Protein AF-A0A2N2NDY6-F1 (afdb_monomer_lite)

Structure (mmCIF, N/CA/C/O backbone):
data_AF-A0A2N2NDY6-F1
#
_entry.id   AF-A0A2N2NDY6-F1
#
loop_
_atom_site.group_PDB
_atom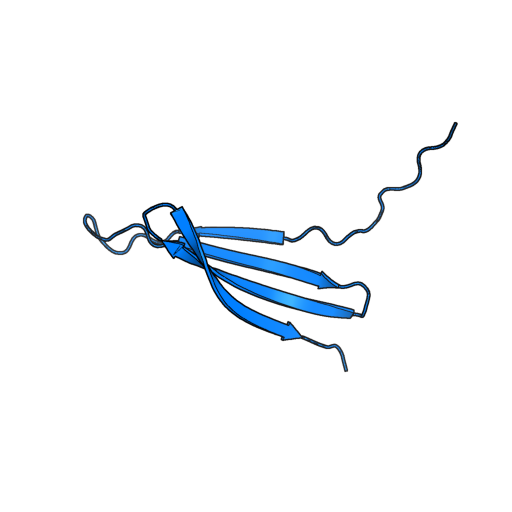_site.id
_atom_site.type_symbol
_atom_site.label_atom_id
_atom_site.label_alt_id
_atom_site.label_comp_id
_atom_site.label_asym_id
_atom_site.label_entity_id
_atom_site.label_seq_id
_atom_site.pdbx_PDB_ins_code
_atom_site.Cartn_x
_atom_site.Cartn_y
_atom_site.Cartn_z
_atom_site.occupancy
_atom_site.B_iso_or_equiv
_atom_site.auth_seq_id
_atom_site.auth_comp_id
_atom_site.auth_asym_id
_atom_site.auth_atom_id
_atom_site.pdbx_PDB_model_num
ATOM 1 N N . MET A 1 1 ? -32.694 26.743 11.034 1.00 34.97 1 MET A N 1
ATOM 2 C CA . MET A 1 1 ? -32.589 26.030 9.742 1.00 34.97 1 MET A CA 1
ATOM 3 C C . MET A 1 1 ? -31.408 25.076 9.840 1.00 34.97 1 MET A C 1
ATOM 5 O O . MET A 1 1 ? -30.375 25.481 10.352 1.00 34.97 1 MET A O 1
ATOM 9 N N . TYR A 1 2 ? -31.624 23.803 9.509 1.00 34.22 2 TYR A N 1
ATOM 10 C CA . TYR A 1 2 ? -30.702 22.677 9.710 1.00 34.22 2 TYR A CA 1
ATOM 11 C C . TYR A 1 2 ? -29.416 22.795 8.876 1.00 34.22 2 TYR A C 1
ATOM 13 O O . TYR A 1 2 ? -29.498 23.119 7.699 1.00 34.22 2 TYR A O 1
ATOM 21 N N . ALA A 1 3 ? -28.277 22.401 9.452 1.00 35.12 3 ALA A N 1
ATOM 22 C CA . ALA A 1 3 ? -27.260 21.591 8.773 1.00 35.12 3 ALA A CA 1
ATOM 23 C C . ALA A 1 3 ? -26.347 20.964 9.840 1.00 35.12 3 ALA A C 1
ATOM 25 O O . ALA A 1 3 ? -25.566 21.645 10.503 1.00 35.12 3 ALA A O 1
ATOM 26 N N . GLY A 1 4 ? -26.544 19.667 10.071 1.00 34.19 4 GLY A N 1
ATOM 27 C CA . GLY A 1 4 ? -25.858 18.888 11.090 1.00 34.19 4 GLY A CA 1
ATOM 28 C C . GLY A 1 4 ? -24.378 18.670 10.781 1.00 34.19 4 GLY A C 1
ATOM 29 O O . GLY A 1 4 ? -23.994 18.370 9.659 1.00 34.19 4 GLY A O 1
ATOM 30 N N . SER A 1 5 ? -23.576 18.814 11.834 1.00 44.41 5 SER A N 1
ATOM 31 C CA . SER A 1 5 ? -22.402 18.009 12.180 1.00 44.41 5 SER A CA 1
ATOM 32 C C . SER A 1 5 ? -21.959 16.955 11.145 1.00 44.41 5 SER A C 1
ATOM 34 O O . SER A 1 5 ? -22.324 15.789 11.264 1.00 44.41 5 SER A O 1
ATOM 36 N N . LEU A 1 6 ? -21.053 17.323 10.230 1.00 45.69 6 LEU A N 1
ATOM 37 C CA . LEU A 1 6 ? -20.174 16.379 9.516 1.00 45.69 6 LEU A CA 1
ATOM 38 C C . LEU A 1 6 ? -19.018 15.929 10.429 1.00 45.69 6 LEU A C 1
ATOM 40 O O . LEU A 1 6 ? -17.844 15.995 10.073 1.00 45.69 6 LEU A O 1
ATOM 44 N N . ARG A 1 7 ? -19.344 15.521 11.660 1.00 43.12 7 ARG A N 1
ATOM 45 C CA . ARG A 1 7 ? -18.376 14.827 12.506 1.00 43.12 7 ARG A CA 1
ATOM 46 C C . ARG A 1 7 ? -18.307 13.388 12.014 1.00 43.12 7 ARG A C 1
ATOM 48 O O . ARG A 1 7 ? -19.293 12.669 12.111 1.00 43.12 7 ARG A O 1
ATOM 55 N N . ASN A 1 8 ? -17.099 12.988 11.630 1.00 43.75 8 ASN A N 1
ATOM 56 C CA . ASN A 1 8 ? -16.603 11.636 11.859 1.00 43.75 8 ASN A CA 1
ATOM 57 C C . ASN A 1 8 ? -16.943 10.564 10.809 1.00 43.75 8 ASN A C 1
ATOM 59 O O . ASN A 1 8 ? -17.299 9.452 11.175 1.00 43.75 8 ASN A O 1
ATOM 63 N N . GLN A 1 9 ? -16.752 10.859 9.522 1.00 46.31 9 GLN A N 1
ATOM 64 C CA . GLN A 1 9 ? -16.388 9.794 8.580 1.00 46.31 9 GLN A CA 1
ATOM 65 C C . GLN A 1 9 ? -14.855 9.712 8.560 1.00 46.31 9 GLN A C 1
ATOM 67 O O . GLN A 1 9 ? -14.224 10.753 8.345 1.00 46.31 9 GLN A O 1
ATOM 72 N N . PRO A 1 10 ? -14.230 8.551 8.828 1.00 51.44 10 PRO A N 1
ATOM 73 C CA . PRO A 1 10 ? -12.795 8.399 8.635 1.00 51.44 10 PRO A CA 1
ATOM 74 C C . PRO A 1 10 ? -12.514 8.570 7.139 1.00 51.44 10 PRO A C 1
ATOM 76 O O . PRO A 1 10 ? -12.798 7.690 6.333 1.00 51.44 10 PRO A O 1
ATOM 79 N N . ALA A 1 11 ? -12.034 9.748 6.746 1.00 55.69 11 ALA A N 1
ATOM 80 C CA . ALA A 1 11 ? -11.645 9.974 5.365 1.00 55.69 11 ALA A CA 1
ATOM 81 C C . ALA A 1 11 ? -10.478 9.025 5.035 1.00 55.69 11 ALA A C 1
ATOM 83 O O . ALA A 1 11 ? -9.586 8.874 5.876 1.00 55.69 11 ALA A O 1
ATOM 84 N N . PRO A 1 12 ? -10.451 8.388 3.851 1.00 56.62 12 PRO A N 1
ATOM 85 C CA . PRO A 1 12 ? -9.320 7.566 3.445 1.00 56.62 12 PRO A CA 1
ATOM 86 C C . PRO A 1 12 ? -8.053 8.420 3.474 1.00 56.62 12 PRO A C 1
ATOM 88 O O . PRO A 1 12 ? -7.921 9.401 2.739 1.00 56.62 12 PRO A O 1
ATOM 91 N N . HIS A 1 13 ? -7.112 8.069 4.347 1.00 62.78 13 HIS A N 1
ATOM 92 C CA . HIS A 1 13 ? -5.810 8.717 4.359 1.00 62.78 13 HIS A CA 1
ATOM 93 C C . HIS A 1 13 ? -4.979 8.080 3.245 1.00 62.78 13 HIS A C 1
ATOM 95 O O . HIS A 1 13 ? -4.582 6.918 3.344 1.00 62.78 13 HIS A O 1
ATOM 101 N N . SER A 1 14 ? -4.757 8.836 2.170 1.00 53.75 14 SER A N 1
ATOM 102 C CA . SER A 1 14 ? -3.923 8.423 1.040 1.00 53.75 14 SER A CA 1
ATOM 103 C C . SER A 1 14 ? -2.564 9.105 1.129 1.00 53.75 14 SER A C 1
ATOM 105 O O . SER A 1 14 ? -2.482 10.333 1.143 1.00 53.75 14 SER A O 1
ATOM 107 N N . SER A 1 15 ? -1.493 8.315 1.185 1.00 58.03 15 SER A N 1
ATOM 108 C CA . SER A 1 15 ? -0.119 8.810 1.071 1.00 58.03 15 SER A CA 1
ATOM 109 C C . SER A 1 15 ? 0.464 8.323 -0.252 1.00 58.03 15 SER A C 1
ATOM 111 O O . SER A 1 15 ? 0.494 7.119 -0.512 1.00 58.03 15 SER A O 1
ATOM 113 N N . CYS A 1 16 ? 0.874 9.265 -1.103 1.00 53.78 16 CYS A N 1
ATOM 114 C CA . CYS A 1 16 ? 1.546 8.994 -2.370 1.00 53.78 16 CYS A CA 1
ATOM 115 C C . CYS A 1 16 ? 3.049 9.200 -2.164 1.00 53.78 16 CYS A C 1
ATOM 117 O O . CYS A 1 16 ? 3.462 10.256 -1.680 1.00 53.78 16 CYS A O 1
A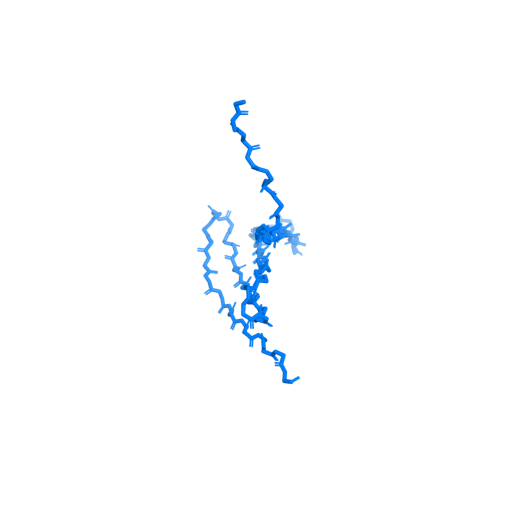TOM 119 N N . THR A 1 17 ? 3.862 8.189 -2.465 1.00 57.16 17 THR A N 1
ATOM 120 C CA . THR A 1 17 ? 5.327 8.274 -2.373 1.00 57.16 17 THR A CA 1
ATOM 121 C C . THR A 1 17 ? 5.941 7.757 -3.673 1.00 57.16 17 THR A C 1
ATOM 123 O O . THR A 1 17 ? 5.479 6.764 -4.233 1.00 57.16 17 THR A O 1
ATOM 126 N N . SER A 1 18 ? 6.985 8.426 -4.158 1.00 57.34 18 SER A N 1
ATOM 127 C CA . SER A 1 18 ? 7.745 8.034 -5.350 1.00 57.34 18 SER A CA 1
ATOM 128 C C . SER A 1 18 ? 9.214 7.820 -4.984 1.00 57.34 18 SER A C 1
ATOM 130 O O . SER A 1 18 ? 9.733 8.503 -4.095 1.00 57.34 18 SER A O 1
ATOM 132 N N . TYR A 1 19 ? 9.897 6.887 -5.651 1.00 51.84 19 TYR A N 1
ATOM 133 C CA . TYR A 1 19 ? 11.316 6.613 -5.403 1.00 51.84 19 TYR A CA 1
ATOM 134 C C . TYR A 1 19 ? 12.102 6.494 -6.706 1.00 51.84 19 TYR A C 1
ATOM 136 O O . TYR A 1 19 ? 11.748 5.721 -7.590 1.00 51.84 19 TYR A O 1
ATOM 144 N N . TRP A 1 20 ? 13.193 7.253 -6.792 1.00 48.16 20 TRP A N 1
ATOM 145 C CA . TRP A 1 20 ? 14.070 7.341 -7.958 1.00 48.16 20 TRP A CA 1
ATOM 146 C C . TRP A 1 20 ? 15.240 6.365 -7.780 1.00 48.16 20 TRP A C 1
ATOM 148 O O . TRP A 1 20 ? 15.984 6.482 -6.806 1.00 48.16 20 TRP A O 1
ATOM 158 N N . ILE A 1 21 ? 15.403 5.392 -8.683 1.00 58.06 21 ILE A N 1
ATOM 159 C CA . ILE A 1 21 ? 16.416 4.326 -8.545 1.00 58.06 21 ILE A CA 1
ATOM 160 C C . ILE A 1 21 ? 17.711 4.665 -9.315 1.00 58.06 21 ILE A C 1
ATOM 162 O O . ILE A 1 21 ? 18.801 4.357 -8.834 1.00 58.06 21 ILE A O 1
ATOM 166 N N . ALA A 1 22 ? 17.622 5.316 -10.481 1.00 56.38 22 ALA A N 1
ATOM 167 C CA . ALA A 1 22 ? 18.741 5.729 -11.338 1.00 56.38 22 ALA A CA 1
ATOM 168 C C . ALA A 1 22 ? 18.292 6.784 -12.388 1.00 56.38 22 ALA A C 1
ATOM 170 O O . ALA A 1 22 ? 17.094 6.927 -12.617 1.00 56.38 22 ALA A O 1
ATOM 171 N N . PRO A 1 23 ? 19.216 7.494 -13.072 1.00 59.56 23 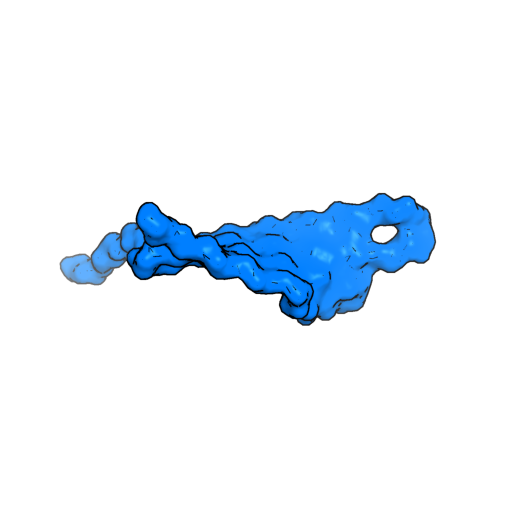PRO A N 1
ATOM 172 C CA . PRO A 1 23 ? 18.873 8.543 -14.047 1.00 59.56 23 PRO A CA 1
ATOM 173 C C . PRO A 1 23 ? 17.978 8.096 -15.218 1.00 59.56 23 PRO A C 1
ATOM 175 O O . PRO A 1 23 ? 17.228 8.914 -15.735 1.00 59.56 23 PRO A O 1
ATOM 178 N N . ASP A 1 24 ? 18.036 6.815 -15.600 1.00 64.56 24 ASP A N 1
ATOM 179 C CA . ASP A 1 24 ? 17.238 6.212 -16.683 1.00 64.56 24 ASP A CA 1
ATOM 180 C C . ASP A 1 24 ? 16.230 5.160 -16.171 1.00 64.56 24 ASP A C 1
ATOM 182 O O . ASP A 1 24 ? 15.685 4.375 -16.950 1.00 64.56 24 ASP A O 1
ATOM 186 N N . SER A 1 25 ? 16.009 5.065 -14.852 1.00 59.50 25 SER A N 1
ATOM 187 C CA . SER A 1 25 ? 15.036 4.105 -14.320 1.00 59.50 25 SER A CA 1
ATOM 188 C C . SER A 1 25 ? 13.618 4.665 -14.419 1.00 59.50 25 SER A C 1
ATOM 190 O O . SER A 1 25 ? 13.430 5.832 -14.086 1.00 59.50 25 SER A O 1
ATOM 192 N N . PRO A 1 26 ? 12.618 3.850 -14.790 1.00 66.75 26 PRO A N 1
ATOM 193 C CA . PRO A 1 26 ? 11.236 4.304 -14.840 1.00 66.75 26 PRO A CA 1
ATOM 194 C C . PRO A 1 26 ? 10.724 4.718 -13.453 1.00 66.75 26 PRO A C 1
ATOM 196 O O . PRO A 1 26 ? 11.044 4.058 -12.459 1.00 66.75 26 PRO A O 1
ATOM 199 N N . ASP A 1 27 ? 9.900 5.764 -13.402 1.00 73.25 27 ASP A N 1
ATOM 200 C CA . ASP A 1 27 ? 9.375 6.348 -12.161 1.00 73.25 27 ASP A CA 1
ATOM 201 C C . ASP A 1 27 ? 8.267 5.493 -11.551 1.00 73.25 27 ASP A C 1
ATOM 203 O O . ASP A 1 27 ? 7.076 5.783 -11.651 1.00 73.25 27 ASP A O 1
ATOM 207 N N . TRP A 1 28 ? 8.665 4.402 -10.907 1.00 79.50 28 TRP A N 1
ATOM 208 C CA . TRP A 1 28 ? 7.742 3.584 -10.140 1.00 79.50 28 TRP A CA 1
ATOM 209 C C . TRP A 1 28 ? 7.313 4.318 -8.870 1.00 79.50 28 TRP A C 1
ATOM 211 O O . TRP A 1 28 ? 8.130 4.796 -8.077 1.00 79.50 28 TRP A O 1
ATOM 221 N N . GLY A 1 29 ? 6.003 4.376 -8.667 1.00 82.56 29 GLY A N 1
ATOM 222 C CA . GLY A 1 29 ? 5.396 4.915 -7.461 1.00 82.56 29 GLY A CA 1
ATOM 223 C C . GLY A 1 29 ? 4.654 3.843 -6.682 1.00 82.56 29 GLY A C 1
ATOM 224 O O . GLY A 1 29 ? 4.374 2.744 -7.170 1.00 82.56 29 GLY A O 1
ATOM 225 N N . TRP A 1 30 ? 4.282 4.191 -5.459 1.00 84.69 30 TRP A N 1
ATOM 226 C CA . TRP A 1 30 ? 3.297 3.437 -4.702 1.00 84.69 30 TRP A CA 1
ATOM 227 C C . TRP A 1 30 ? 2.342 4.388 -3.990 1.00 84.69 30 TRP A C 1
ATOM 229 O O . TRP A 1 30 ? 2.702 5.493 -3.569 1.00 84.69 30 TRP A O 1
ATOM 239 N N . ARG A 1 31 ? 1.103 3.932 -3.826 1.00 85.88 31 ARG A N 1
ATOM 240 C CA . ARG A 1 31 ? 0.088 4.611 -3.025 1.00 85.88 31 ARG A CA 1
ATOM 241 C C . ARG A 1 31 ? -0.386 3.659 -1.947 1.00 85.88 31 ARG A C 1
ATOM 243 O O . ARG A 1 31 ? -0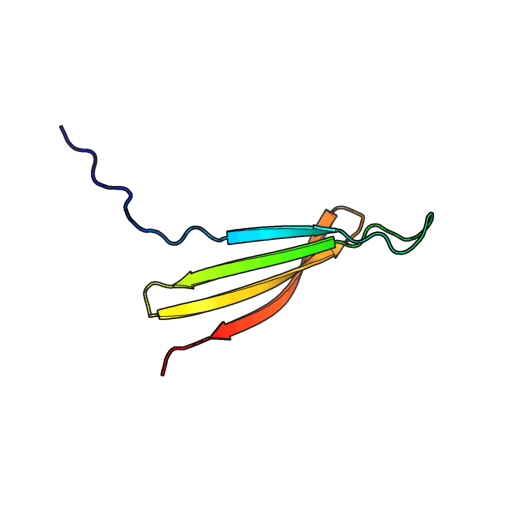.755 2.524 -2.230 1.00 85.88 31 ARG A O 1
ATOM 250 N N . THR A 1 32 ? -0.406 4.134 -0.711 1.00 87.75 32 THR A N 1
ATOM 251 C CA . THR A 1 32 ? -1.030 3.400 0.390 1.00 87.75 32 THR A CA 1
ATOM 252 C C . THR A 1 32 ? -2.275 4.144 0.824 1.00 87.75 32 THR A C 1
ATOM 254 O O . THR A 1 32 ? -2.247 5.357 1.044 1.00 87.75 32 THR A O 1
ATOM 257 N N . GLU A 1 33 ? -3.362 3.401 0.952 1.00 90.00 33 GLU A N 1
ATOM 258 C CA . GLU A 1 33 ? -4.654 3.887 1.394 1.00 90.00 33 GLU A CA 1
ATOM 259 C C . GLU A 1 33 ? -5.038 3.197 2.697 1.00 90.00 33 GLU A C 1
ATOM 261 O O . GLU A 1 33 ? -5.050 1.969 2.782 1.00 90.00 33 GLU A O 1
ATOM 266 N N . ILE A 1 34 ? -5.327 3.997 3.718 1.00 89.69 34 ILE A N 1
ATOM 267 C CA . ILE A 1 34 ? -5.709 3.519 5.044 1.00 89.69 34 ILE A CA 1
ATOM 268 C C . ILE A 1 34 ? -7.155 3.940 5.295 1.00 89.69 34 ILE A C 1
ATOM 270 O O . ILE A 1 34 ? -7.460 5.134 5.336 1.00 89.69 34 ILE A O 1
ATOM 274 N N . GLN A 1 35 ? -8.029 2.952 5.467 1.00 91.50 35 GLN A N 1
ATOM 275 C CA . GLN A 1 35 ? -9.469 3.115 5.649 1.00 91.50 35 GLN A CA 1
ATOM 276 C C . GLN A 1 35 ? -9.915 2.454 6.961 1.00 91.50 35 GLN A C 1
ATOM 278 O O . GLN A 1 35 ? -10.178 1.246 7.000 1.00 91.50 35 GLN A O 1
ATOM 283 N N . PRO A 1 36 ? -9.996 3.228 8.055 1.00 88.94 36 PRO A N 1
ATOM 284 C CA . PRO A 1 36 ? -10.715 2.808 9.251 1.00 88.94 36 PRO A CA 1
ATOM 285 C C . PRO A 1 36 ? -12.198 2.599 8.921 1.00 88.94 36 PRO A C 1
ATOM 287 O O . PRO A 1 36 ? -12.803 3.442 8.264 1.00 88.94 36 PRO A O 1
ATOM 290 N N . GLN A 1 37 ? -12.788 1.507 9.390 1.00 89.06 37 GLN A N 1
ATOM 291 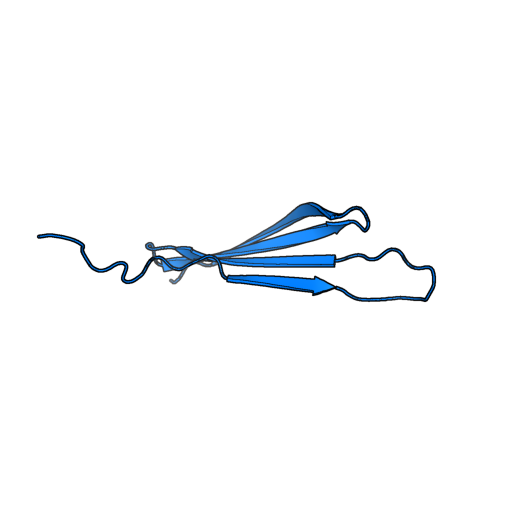C CA . GLN A 1 37 ? -14.199 1.174 9.199 1.00 89.06 37 GLN A CA 1
ATOM 292 C C . GLN A 1 37 ? -14.975 1.353 10.514 1.00 89.06 37 GLN A C 1
ATOM 294 O O . GLN A 1 37 ? -14.418 1.230 11.607 1.00 89.06 37 GLN A O 1
ATOM 299 N N . GLU A 1 38 ? -16.281 1.623 10.433 1.00 86.00 38 GLU A N 1
ATOM 300 C CA . GLU A 1 38 ? -17.130 1.833 11.623 1.00 86.00 38 GLU A CA 1
ATOM 301 C C . GLU A 1 38 ? -17.251 0.585 12.514 1.00 86.00 38 GLU A C 1
ATOM 303 O O . GLU A 1 38 ? -17.438 0.697 13.724 1.00 86.00 38 GLU A O 1
ATOM 308 N N . ASN A 1 39 ? -17.098 -0.607 11.935 1.00 86.62 39 ASN A N 1
ATOM 309 C CA . ASN A 1 39 ? -17.139 -1.895 12.634 1.00 86.62 39 ASN A CA 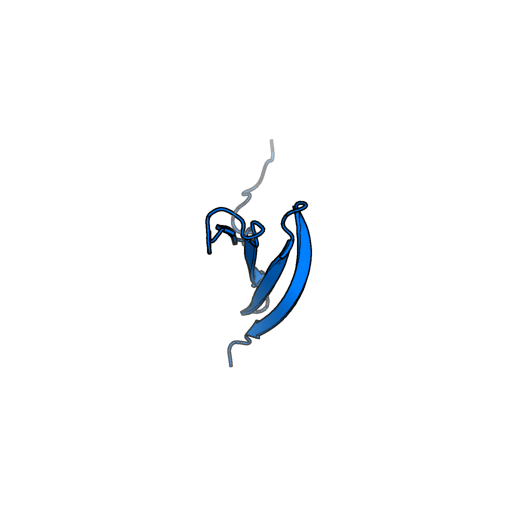1
ATOM 310 C C . ASN A 1 39 ? -15.849 -2.215 13.423 1.00 86.62 39 ASN A C 1
ATOM 312 O O . ASN A 1 39 ? -15.735 -3.300 13.990 1.00 86.62 39 ASN A O 1
ATOM 316 N N . GLY A 1 40 ? -14.885 -1.289 13.472 1.00 86.44 40 GLY A N 1
ATOM 317 C CA . GLY A 1 40 ? -13.607 -1.480 14.158 1.00 86.44 40 GLY A CA 1
ATOM 318 C C . GLY A 1 40 ? -12.550 -2.205 13.325 1.00 86.44 40 GLY A C 1
ATOM 319 O O . GLY A 1 40 ? -11.486 -2.529 13.858 1.00 86.44 40 GLY A O 1
ATOM 320 N N . GLU A 1 41 ? -12.812 -2.443 12.039 1.00 91.12 41 GLU A N 1
ATOM 321 C CA . GLU A 1 41 ? -11.813 -2.938 11.097 1.00 91.12 41 GLU A CA 1
ATOM 322 C C . GLU A 1 41 ? -10.915 -1.804 10.593 1.00 91.12 41 GLU A C 1
ATOM 324 O O . GLU A 1 41 ? -11.318 -0.644 10.482 1.00 91.12 41 GLU A O 1
ATOM 329 N N . LEU A 1 42 ? -9.676 -2.148 10.256 1.00 91.00 42 LEU A N 1
ATOM 330 C CA . LEU A 1 42 ? -8.759 -1.265 9.550 1.00 91.00 42 LEU A CA 1
ATOM 331 C C . LEU A 1 42 ? -8.346 -1.939 8.247 1.00 91.00 42 LEU A C 1
ATOM 333 O O . LEU A 1 42 ? -7.639 -2.947 8.264 1.00 91.00 42 LEU A O 1
ATOM 337 N N . VAL A 1 43 ? -8.772 -1.362 7.127 1.00 93.06 43 VAL A N 1
ATOM 338 C CA . VAL A 1 43 ? -8.391 -1.821 5.791 1.00 93.06 43 VAL A CA 1
ATOM 339 C C . VAL A 1 43 ? -7.211 -0.985 5.315 1.00 93.06 43 VAL A C 1
ATOM 341 O O . VAL A 1 43 ? -7.285 0.242 5.266 1.00 93.06 43 VAL A O 1
ATOM 344 N N . ILE A 1 44 ? -6.108 -1.644 4.976 1.00 92.12 44 ILE A N 1
ATOM 345 C CA . ILE A 1 44 ? -4.929 -1.017 4.378 1.00 92.12 44 ILE A CA 1
ATOM 346 C C . ILE A 1 44 ? -4.756 -1.594 2.979 1.00 92.12 44 ILE A C 1
ATOM 348 O O . ILE A 1 44 ? -4.533 -2.794 2.833 1.00 92.12 44 ILE A O 1
ATOM 352 N N . THR A 1 45 ? -4.827 -0.743 1.959 1.00 92.50 45 THR A N 1
ATOM 353 C CA . THR A 1 45 ? -4.609 -1.135 0.563 1.00 92.50 45 THR A CA 1
ATOM 354 C C . THR A 1 45 ? -3.333 -0.504 0.036 1.00 92.50 45 THR A C 1
ATOM 356 O O . THR A 1 45 ? -3.129 0.703 0.152 1.00 92.50 45 THR A O 1
ATOM 359 N N . HIS A 1 46 ? -2.473 -1.324 -0.555 1.00 91.31 46 HIS A N 1
ATOM 360 C CA . HIS A 1 46 ? -1.258 -0.897 -1.226 1.00 91.31 46 HIS A CA 1
ATOM 361 C C . HIS A 1 46 ? -1.427 -1.040 -2.738 1.00 91.31 46 HIS A C 1
ATOM 363 O O . HIS A 1 46 ? -1.753 -2.119 -3.245 1.00 91.31 46 HIS A O 1
ATOM 369 N N . TYR A 1 47 ? -1.187 0.052 -3.450 1.00 89.50 47 TYR A N 1
ATOM 370 C CA . TYR A 1 47 ? -1.251 0.139 -4.898 1.00 89.50 47 TYR A CA 1
ATOM 371 C C . TYR A 1 47 ? 0.148 0.385 -5.448 1.00 89.50 47 TYR A C 1
ATOM 373 O O . TYR A 1 47 ? 0.870 1.251 -4.948 1.00 89.50 47 TYR A O 1
ATOM 381 N N . GLY A 1 48 ? 0.513 -0.342 -6.497 1.00 87.19 48 GLY A N 1
ATOM 382 C CA . GLY A 1 48 ? 1.644 0.049 -7.327 1.00 87.19 48 GLY A CA 1
ATOM 383 C C . GLY A 1 48 ? 1.189 1.082 -8.352 1.00 87.19 48 GLY A C 1
ATOM 384 O O . GLY A 1 48 ? 0.070 1.006 -8.859 1.00 87.19 48 GLY A O 1
ATOM 385 N N . VAL A 1 49 ? 2.049 2.047 -8.652 1.00 86.00 49 VAL A N 1
ATOM 386 C CA . VAL A 1 49 ? 1.818 3.066 -9.679 1.00 86.00 49 VAL A CA 1
ATOM 387 C C . VAL A 1 49 ? 2.892 2.887 -10.741 1.00 86.00 49 VAL A C 1
ATOM 389 O O . VAL A 1 49 ? 4.086 2.942 -10.434 1.00 86.00 49 VAL A O 1
ATOM 392 N N . THR A 1 50 ? 2.476 2.604 -11.975 1.00 85.75 50 THR A N 1
ATOM 393 C CA . THR A 1 50 ? 3.414 2.503 -13.095 1.00 85.75 50 THR A CA 1
ATOM 394 C C . THR A 1 50 ? 3.960 3.889 -13.461 1.00 85.75 50 THR A C 1
ATOM 396 O O . THR A 1 50 ? 3.338 4.899 -13.121 1.00 85.75 50 THR A O 1
ATOM 399 N N . PRO A 1 51 ? 5.080 3.967 -14.195 1.00 80.25 51 PRO A N 1
ATOM 400 C CA . PRO A 1 51 ? 5.620 5.235 -14.698 1.00 80.25 51 PRO A CA 1
ATOM 401 C C . PRO A 1 51 ? 4.629 6.031 -15.560 1.00 80.25 51 PRO A C 1
ATOM 403 O O . PRO A 1 51 ? 4.692 7.255 -15.623 1.00 80.25 51 PRO A O 1
ATOM 406 N N . GLU A 1 52 ? 3.676 5.354 -16.205 1.00 83.12 52 GLU A N 1
ATOM 407 C CA . GLU A 1 52 ? 2.594 5.973 -16.981 1.00 83.12 52 GLU A CA 1
ATOM 408 C C . GLU A 1 52 ? 1.439 6.488 -16.100 1.00 83.12 52 GLU A C 1
ATOM 410 O O . GLU A 1 52 ? 0.451 7.013 -16.614 1.00 83.12 52 GLU A O 1
ATOM 415 N N . GLY A 1 53 ? 1.542 6.330 -14.778 1.00 78.56 53 GLY A N 1
ATOM 416 C CA . GLY A 1 53 ? 0.536 6.735 -13.801 1.00 78.56 53 GLY A CA 1
ATOM 417 C C . GLY A 1 53 ? -0.608 5.737 -13.625 1.00 78.56 53 GLY A C 1
ATOM 418 O O . GLY A 1 53 ? -1.621 6.082 -13.017 1.00 78.56 53 GLY A O 1
ATOM 419 N N . LEU A 1 54 ? -0.487 4.509 -14.146 1.00 85.31 54 LEU A N 1
ATOM 420 C CA . LEU A 1 54 ? -1.517 3.488 -13.963 1.00 85.31 54 LEU A CA 1
ATOM 421 C C . LEU A 1 54 ? -1.406 2.881 -12.565 1.00 85.31 54 LEU A C 1
ATOM 423 O O . LEU A 1 54 ? -0.386 2.297 -12.202 1.00 85.31 54 LEU A O 1
ATOM 427 N N . GLU A 1 55 ? -2.479 2.993 -11.789 1.00 86.62 55 GLU A N 1
ATOM 428 C CA . GLU A 1 55 ? -2.572 2.355 -10.481 1.00 86.62 55 GLU A CA 1
ATOM 429 C C . GLU A 1 55 ? -3.062 0.910 -10.612 1.00 86.62 55 GLU A C 1
ATOM 431 O O . GLU A 1 55 ? -4.040 0.623 -11.307 1.00 86.62 55 GLU A O 1
ATOM 436 N N . TRP A 1 56 ? -2.425 -0.007 -9.888 1.00 89.19 56 TRP A N 1
ATOM 437 C CA . TRP A 1 56 ? -2.872 -1.390 -9.758 1.00 89.19 56 TRP A CA 1
ATOM 438 C C . TRP A 1 56 ? -2.887 -1.808 -8.289 1.00 89.19 56 TRP A C 1
ATOM 440 O O . TRP A 1 56 ? -1.971 -1.502 -7.525 1.00 89.19 56 TRP A O 1
ATOM 450 N N . LYS A 1 57 ? -3.949 -2.508 -7.874 1.00 88.62 57 LYS A N 1
ATOM 451 C CA . LYS A 1 57 ? -4.082 -3.016 -6.504 1.00 88.62 57 LYS A CA 1
ATOM 452 C C . LYS A 1 57 ? -3.102 -4.170 -6.307 1.00 88.62 57 LYS A C 1
ATOM 454 O O . LYS A 1 57 ? -3.239 -5.202 -6.960 1.00 88.62 57 LYS A O 1
ATOM 459 N N . GLY A 1 58 ? -2.127 -3.985 -5.422 1.00 89.06 58 GLY A N 1
ATOM 460 C CA . GLY A 1 58 ? -1.120 -4.999 -5.130 1.00 89.06 58 GLY A CA 1
ATOM 461 C C . GLY A 1 58 ? -1.526 -5.891 -3.971 1.00 89.06 58 GLY A C 1
ATOM 462 O O . GLY A 1 58 ? -1.715 -7.092 -4.137 1.00 89.06 58 GLY A O 1
ATOM 463 N N . VAL A 1 59 ? -1.674 -5.295 -2.790 1.00 92.69 59 VAL A N 1
ATOM 464 C CA . VAL A 1 59 ? -1.981 -6.017 -1.549 1.00 92.69 59 VAL A CA 1
ATOM 465 C C . VAL A 1 59 ? -3.078 -5.280 -0.798 1.00 92.69 59 VAL A C 1
ATOM 467 O O . VAL A 1 59 ? -3.086 -4.053 -0.746 1.00 92.69 59 VAL A O 1
ATOM 470 N N . GLU A 1 60 ? -3.992 -6.028 -0.195 1.00 93.31 60 GLU A N 1
ATOM 471 C CA . GLU A 1 60 ? -4.970 -5.511 0.756 1.00 93.31 60 GLU A CA 1
ATOM 472 C C . GLU A 1 60 ? -4.882 -6.315 2.045 1.00 93.31 60 GLU A C 1
ATOM 474 O O . GLU A 1 60 ? -4.868 -7.547 2.024 1.00 93.31 60 GLU A O 1
ATOM 479 N N . THR A 1 61 ? -4.826 -5.601 3.161 1.00 93.62 61 THR A N 1
ATOM 480 C CA . THR A 1 61 ? -4.741 -6.178 4.496 1.00 93.62 61 THR A CA 1
ATOM 481 C C . THR A 1 61 ? -5.903 -5.661 5.326 1.00 93.62 61 THR A C 1
ATOM 483 O O . THR A 1 61 ? -6.086 -4.451 5.458 1.00 93.62 61 THR A O 1
ATOM 486 N N . VAL A 1 62 ? -6.661 -6.582 5.919 1.00 92.50 62 VAL A N 1
ATOM 487 C CA . VAL A 1 62 ? -7.770 -6.268 6.824 1.00 92.50 62 VAL A CA 1
ATOM 488 C C . VAL A 1 62 ? -7.356 -6.641 8.241 1.00 92.50 62 VAL A C 1
ATOM 490 O O . VAL A 1 62 ? -7.098 -7.807 8.535 1.00 92.50 62 VAL A O 1
ATOM 493 N N . TYR A 1 63 ? -7.280 -5.649 9.122 1.00 91.88 63 TYR A N 1
ATOM 494 C CA . TYR A 1 63 ? -7.078 -5.860 10.551 1.00 91.88 63 TYR A CA 1
ATOM 495 C C . TYR A 1 63 ? -8.421 -5.821 11.267 1.00 91.88 63 TYR A C 1
ATOM 497 O O . TYR A 1 63 ? -9.195 -4.884 11.084 1.00 91.88 63 TYR A O 1
ATOM 505 N N . GLN A 1 64 ? -8.658 -6.805 12.130 1.00 89.19 64 GLN A N 1
ATOM 506 C CA . GLN A 1 64 ? -9.793 -6.826 13.046 1.00 89.19 64 GLN A CA 1
ATOM 507 C C . GLN A 1 64 ? -9.287 -6.687 14.478 1.00 89.19 64 GLN A C 1
ATOM 509 O O . GLN A 1 64 ? -8.289 -7.303 14.862 1.00 89.19 64 GLN A O 1
ATOM 514 N N . ARG A 1 65 ? -9.978 -5.876 15.279 1.00 83.50 65 ARG A N 1
ATOM 515 C CA . ARG A 1 65 ? -9.719 -5.802 16.715 1.00 83.50 65 ARG A CA 1
ATOM 516 C C . ARG A 1 65 ? -10.402 -6.990 17.401 1.00 83.50 65 ARG A C 1
ATOM 518 O O . ARG A 1 65 ? -11.622 -7.093 17.329 1.00 83.50 65 ARG A O 1
ATOM 525 N N . MET A 1 66 ? -9.614 -7.867 18.028 1.00 72.69 66 MET A N 1
ATOM 526 C CA . MET A 1 66 ? -10.113 -8.946 18.897 1.00 72.69 66 MET A CA 1
ATOM 527 C C . MET A 1 66 ? -10.402 -8.447 20.312 1.00 72.69 66 MET A C 1
ATOM 529 O O . MET A 1 66 ? -9.728 -7.478 20.745 1.00 72.69 66 MET A O 1
#

Sequence (66 aa):
MYAGSLRNQPAPHSSCTSYWIAPDSPDWGWRTEIQPQENGELVITHYGVTPEGLEWKGVETVYQRM

Secondary structure (DSSP, 8-state):
------------EEEEEE---STTS---EEEEEEEE-TTSEEEEEEEEE-TT--EEEEEEEEEE--

Foldseek 3Di:
DDDDDPPDDPDWDKDKDWDDDDPPDQTKIKIWTWHQDPQQKIKIWIWIAGSVRDTDTDDIDIDHDD

pLDDT: mean 73.1, std 18.96, range [34.19, 93.62]

Radius of gyration: 16.75 Å; chains: 1; bounding box: 52×35×36 Å